Protein 3HF7 (pdb70)

Foldseek 3Di:
DAFPLNFFAFQVPAAADALPDDPVVRVVSLVVPPDQKHWYAHPGPVGTFFIAGSVQLVVVCPDDDHRDSVNRNVRTHHAAEDEPGHHLVNVLVVCVVVVDFKHFYAYPVRHTGGIDGNVRSVVVVVD

InterPro domains:
  IPR000644 CBS domain [PF00571] (270-326)
  IPR000644 CBS domain [PS51371] (272-332)
  IPR002550 CNNM, transmembrane domain [PF01595] (13-184)
  IPR002550 CNNM, transmembrane domain [PS51846] (2-192)
  IPR005170 Transporter-associated domain [PF03471] (344-418)
  IPR005170 Transporter-associated domain [SM01091] (342-420)
  IPR016169 FAD-binding, type PCMH, subdomain 2 [G3DSA:3.30.465.10] (339-417)
  IPR036318 FAD-binding, type PCMH-like superfamily [SSF56176] (340-422)
  IPR044751 Ion transporter-like, CBS domain [cd04590] (203-323)
  IPR046342 CBS domain superfamily [G3DSA:3.10.580.10] (201-330)
  IPR046342 CBS domain superfamily [SSF54631] (192-329)

Solvent-accessible surface area: 7200 Å² total; per-residue (Å²): 140,80,17,0,66,93,36,26,57,60,70,132,106,23,57,16,3,27,10,83,49,98,83,65,15,0,35,136,65,0,61,135,22,91,112,50,88,3,0,0,40,102,102,45,26,115,54,25,56,5,11,0,84,6,196,32,0,76,122,33,56,116,84,117,79,88,31,49,82,100,61,0,50,169,18,15,59,150,18,66,94,0,85,83,26,20,55,6,76,79,5,52,103,43,3,75,92,42,94,34,38,20,0,0,0,25,32,134,190,52,61,5,66,0,26,0,25,28,56,46,0,81,115,73,88,122,94

Radius of gyration: 15.33 Å; Cα contacts (8 Å, |Δi|>4): 197; chains: 1; bounding box: 40×42×23 Å

Nearest PDB structures (foldseek):
  3hf7-assembly1_A  TM=1.008E+00  e=7.766E-28  Klebsiella pneumoniae subsp. pneumoniae MGH 78578
  3lfr-assembly1_A  TM=8.755E-01  e=1.104E-12  Pseudomonas syringae pv. tomato str. DC3000
  3nqr-assembly1_D-2  TM=8.683E-01  e=6.972E-13  Salmonella enterica subsp. enterica serovar Typhimurium
  3oi8-assembly1_B  TM=8.672E-01  e=4.389E-12  Neisseria meningitidis serogroup B
  8f6d-assembly4_G  TM=7.842E-01  e=1.022E-08  Homo sapiens

Secondary structure (DSSP, 8-state):
--BHHHHSEEGGG--EEETTS-HHHHHHHHHT-SSSEEEEESSSGGGEEEEEEHHHHHHHHTSSSPP-HHHHHHHSBPPPEEETT-BHHHHHHHHHHH---EEEEE-TTS-EEEEEEHHHHHHHHH-

Sequence (127 aa):
KVSVNDIMVPRNEIVGIDINDDWKSIVRQLTHSPHGRIVLYRDSLDDAISMLRVREAYRLMTEKKEFTKEIMLRAADEIYFVPEGTPLSTQLVKFQRNKKKVGLVVDEYGDIQGLVTVEDILEEIVG

Organism: Klebsiella pneumoniae subsp. pneumoniae (strain ATCC 700721 / MGH 78578) (NCBI:txid272620)

CATH classification: 3.10.580.10

Structure (mmCIF, N/CA/C/O backbone):
data_3HF7
#
_entry.id   3HF7
#
_cell.length_a   101.395
_cell.length_b   101.395
_cell.length_c   107.745
_cell.angle_alpha   90.000
_cell.angle_beta   90.000
_cell.angle_gamma   120.000
#
_symmetry.space_group_name_H-M   'H 3 2'
#
loop_
_entity.id
_entity.type
_entity.pdbx_description
1 polymer 'uncharacterized CBS-domain protein'
2 non-polymer 'ADENOSINE MONOPHOSPHATE'
3 water water
#
loop_
_atom_site.group_PDB
_atom_site.id
_atom_site.type_symbol
_atom_site.label_atom_id
_atom_site.label_alt_id
_atom_site.label_comp_id
_atom_site.label_asym_id
_atom_site.label_entity_id
_atom_site.label_seq_id
_atom_site.pdbx_PDB_ins_code
_atom_site.Cartn_x
_atom_site.Cartn_y
_atom_site.Cartn_z
_atom_site.occupancy
_atom_site.B_iso_or_equiv
_atom_site.auth_seq_id
_atom_site.auth_comp_id
_atom_site.auth_asym_id
_atom_site.auth_atom_id
_atom_site.pdbx_PDB_model_num
ATOM 1 N N . LYS A 1 1 ? 54.954 -6.438 23.534 1.00 38.39 201 LYS A N 1
ATOM 2 C CA . LYS A 1 1 ? 53.504 -6.515 23.153 1.00 38.93 201 LYS A CA 1
ATOM 3 C C . LYS A 1 1 ? 53.030 -5.149 22.638 1.00 38.99 201 LYS A C 1
ATOM 4 O O . LYS A 1 1 ? 53.657 -4.121 22.927 1.00 39.40 201 LYS A O 1
ATOM 6 N N . VAL A 1 2 ? 51.956 -5.128 21.850 1.00 38.64 202 VAL A N 1
ATOM 7 C CA . VAL A 1 2 ? 51.425 -3.848 21.353 1.00 38.26 202 VAL A CA 1
ATOM 8 C C . VAL A 1 2 ? 50.697 -3.112 22.492 1.00 38.07 202 VAL A C 1
ATOM 9 O O . VAL A 1 2 ? 49.945 -3.728 23.260 1.00 38.30 202 VAL A O 1
ATOM 13 N N . SER A 1 3 ? 50.939 -1.802 22.603 1.00 37.55 203 SER A N 1
ATOM 14 C CA . SER A 1 3 ? 50.443 -1.015 23.731 1.00 36.92 203 SER A CA 1
ATOM 15 C C . SER A 1 3 ? 49.607 0.173 23.292 1.00 36.38 203 SER A C 1
ATOM 16 O O . SER A 1 3 ? 49.586 0.554 22.118 1.00 36.22 203 SER A O 1
ATOM 19 N N . VAL A 1 4 ? 48.933 0.765 24.268 1.00 35.71 204 VAL A N 1
ATOM 20 C CA . VAL A 1 4 ? 48.125 1.943 24.050 1.00 35.48 204 VAL A CA 1
ATOM 21 C C . VAL A 1 4 ? 48.886 3.020 23.260 1.00 35.35 204 VAL A C 1
ATOM 22 O O . VAL A 1 4 ? 48.302 3.719 22.424 1.00 35.26 204 VAL A O 1
ATOM 26 N N . ASN A 1 5 ? 50.194 3.114 23.505 1.00 35.19 205 ASN A N 1
ATOM 27 C CA . ASN A 1 5 ? 51.050 4.123 22.878 1.00 34.81 205 ASN A CA 1
ATOM 28 C C . ASN A 1 5 ? 51.036 4.011 21.363 1.00 34.64 205 ASN A C 1
ATOM 29 O O . ASN A 1 5 ? 51.176 5.009 20.655 1.00 34.24 205 ASN A O 1
ATOM 34 N N . ASP A 1 6 ? 50.840 2.790 20.871 1.00 34.48 206 ASP A N 1
ATOM 35 C CA . ASP A 1 6 ? 50.922 2.524 19.444 1.00 34.36 206 ASP A CA 1
ATOM 36 C C . ASP A 1 6 ? 49.723 3.020 18.646 1.00 34.16 206 ASP A C 1
ATOM 37 O O . ASP A 1 6 ? 49.848 3.288 17.447 1.00 34.15 206 ASP A O 1
ATOM 42 N N . ILE A 1 7 ? 48.578 3.176 19.313 1.00 33.81 207 ILE A N 1
ATOM 43 C CA . ILE A 1 7 ? 47.320 3.473 18.606 1.00 33.27 207 ILE A CA 1
ATOM 44 C C . ILE A 1 7 ? 46.611 4.762 18.998 1.00 32.82 207 ILE A C 1
ATOM 45 O O . ILE A 1 7 ? 45.708 5.209 18.290 1.00 32.82 207 ILE A O 1
ATOM 50 N N . MET A 1 8 ? 47.015 5.359 20.114 1.00 32.14 208 MET A N 1
ATOM 51 C CA . MET A 1 8 ? 46.458 6.644 20.534 1.00 31.48 208 MET A CA 1
ATOM 52 C C . MET A 1 8 ? 46.625 7.703 19.436 1.00 31.42 208 MET A C 1
ATOM 53 O O . MET A 1 8 ? 47.549 7.621 18.629 1.00 31.95 208 MET A O 1
ATOM 58 N N . VAL A 1 9 ? 45.727 8.686 19.401 1.00 31.06 209 VAL A N 1
ATOM 59 C CA . VAL A 1 9 ? 45.905 9.880 18.571 1.00 30.43 209 VAL A CA 1
ATOM 60 C C . VAL A 1 9 ? 46.888 10.787 19.325 1.00 30.12 209 VAL A C 1
ATOM 61 O O . VAL A 1 9 ? 46.678 11.062 20.513 1.00 30.34 209 VAL A O 1
ATOM 65 N N . PRO A 1 10 ? 47.961 11.245 18.653 1.00 29.54 210 PRO A N 1
ATOM 66 C CA . PRO A 1 10 ? 48.986 11.996 19.381 1.00 29.25 210 PRO A CA 1
ATOM 67 C C . PRO A 1 10 ? 48.448 13.301 19.956 1.00 29.11 210 PRO A C 1
ATOM 68 O O . PRO A 1 10 ? 47.561 13.927 19.367 1.00 28.47 210 PRO A O 1
ATOM 72 N N . ARG A 1 11 ? 48.993 13.694 21.104 1.00 29.11 211 ARG A N 1
ATOM 73 C CA . ARG A 1 11 ? 48.546 14.885 21.818 1.00 29.38 211 ARG A CA 1
ATOM 74 C C . ARG A 1 11 ? 48.261 16.071 20.887 1.00 29.97 211 ARG A C 1
ATOM 75 O O . ARG A 1 11 ? 47.179 16.651 20.940 1.00 30.48 211 ARG A O 1
ATOM 83 N N . ASN A 1 12 ? 49.225 16.413 20.029 1.00 30.10 212 ASN A N 1
ATOM 84 C CA . ASN A 1 12 ? 49.091 17.522 19.061 1.00 30.05 212 ASN A CA 1
ATOM 85 C C . ASN A 1 12 ? 47.823 17.482 18.193 1.00 29.76 212 ASN A C 1
ATOM 86 O O . ASN A 1 12 ? 47.369 18.514 17.684 1.00 30.20 212 ASN A O 1
ATOM 91 N N . GLU A 1 13 ? 47.263 16.290 18.023 1.00 28.74 213 GLU A N 1
ATOM 92 C CA . GLU A 1 13 ? 46.156 16.080 17.111 1.00 27.85 213 GLU A CA 1
ATOM 93 C C . GLU A 1 13 ? 44.832 15.919 17.840 1.00 27.16 213 GLU A C 1
ATOM 94 O O . GLU A 1 13 ? 43.820 15.556 17.235 1.00 26.91 213 GLU A O 1
ATOM 100 N N . ILE A 1 14 ? 44.842 16.159 19.144 1.00 26.25 214 ILE A N 1
ATOM 101 C CA . ILE A 1 14 ? 43.628 16.097 19.930 1.00 25.16 214 ILE A CA 1
ATOM 102 C C . ILE A 1 14 ? 42.809 17.350 19.656 1.00 25.33 214 ILE A C 1
ATOM 103 O O . ILE A 1 14 ? 43.295 18.469 19.849 1.00 25.70 214 ILE A O 1
ATOM 108 N N . VAL A 1 15 ? 41.578 17.162 19.182 1.00 25.09 215 VAL A N 1
ATOM 109 C CA . VAL A 1 15 ? 40.620 18.263 19.031 1.00 24.55 215 VAL A CA 1
ATOM 110 C C . VAL A 1 15 ? 39.927 18.560 20.364 1.00 24.60 215 VAL A C 1
ATOM 111 O O . VAL A 1 15 ? 39.297 17.693 20.983 1.00 24.57 215 VAL A O 1
ATOM 115 N N . GLY A 1 16 ? 40.069 19.796 20.806 1.00 24.57 216 GLY A N 1
ATOM 116 C CA . GLY A 1 16 ? 39.429 20.251 22.016 1.00 24.98 216 GLY A CA 1
ATOM 117 C C . GLY A 1 16 ? 39.217 21.746 21.905 1.00 25.39 216 GLY A C 1
ATOM 118 O O . GLY A 1 16 ? 39.560 22.361 20.889 1.00 25.38 216 GLY A O 1
ATOM 119 N N . ILE A 1 17 ? 38.639 22.334 22.943 1.00 25.58 217 ILE A N 1
ATOM 120 C CA . ILE A 1 17 ? 38.408 23.763 22.954 1.00 25.75 217 ILE A CA 1
ATOM 121 C C . ILE A 1 17 ? 38.979 24.364 24.212 1.00 25.82 217 ILE A C 1
ATOM 122 O O . ILE A 1 17 ? 38.794 23.858 25.324 1.00 25.59 217 ILE A O 1
ATOM 127 N N . ASP A 1 18 ? 39.672 25.468 23.998 1.00 26.45 218 ASP A N 1
ATOM 128 C CA . ASP A 1 18 ? 40.090 26.350 25.062 1.00 27.14 218 ASP A CA 1
ATOM 129 C C . ASP A 1 18 ? 38.859 27.079 25.546 1.00 27.11 218 ASP A C 1
ATOM 130 O O . ASP A 1 18 ? 38.258 27.874 24.811 1.00 27.24 218 ASP A O 1
ATOM 135 N N . ILE A 1 19 ? 38.466 26.799 26.778 1.00 27.39 219 ILE A N 1
ATOM 136 C CA . ILE A 1 19 ? 37.292 27.456 27.322 1.00 27.76 219 ILE A CA 1
ATOM 137 C C . ILE A 1 19 ? 37.596 28.910 27.672 1.00 28.59 219 ILE A C 1
ATOM 138 O O . ILE A 1 19 ? 36.705 29.632 28.131 1.00 29.32 219 ILE A O 1
ATOM 143 N N . ASN A 1 20 ? 38.840 29.341 27.443 1.00 28.84 220 ASN A N 1
ATOM 144 C CA . ASN A 1 20 ? 39.189 30.764 27.547 1.00 29.12 220 ASN A CA 1
ATOM 145 C C . ASN A 1 20 ? 38.769 31.648 26.360 1.00 29.04 220 ASN A C 1
ATOM 146 O O . ASN A 1 20 ? 38.674 32.863 26.512 1.00 29.10 220 ASN A O 1
ATOM 151 N N . ASP A 1 21 ? 38.511 31.060 25.194 1.00 28.79 221 ASP A N 1
ATOM 152 C CA . ASP A 1 21 ? 38.047 31.857 24.050 1.00 29.08 221 ASP A CA 1
ATOM 153 C C . ASP A 1 21 ? 36.729 32.604 24.310 1.00 28.80 221 ASP A C 1
ATOM 154 O O . ASP A 1 21 ? 35.924 32.197 25.142 1.00 28.65 221 ASP A O 1
ATOM 159 N N . ASP A 1 22 ? 36.520 33.710 23.607 1.00 28.45 222 ASP A N 1
ATOM 160 C CA . ASP A 1 22 ? 35.260 34.419 23.714 1.00 28.19 222 ASP A CA 1
ATOM 161 C C . ASP A 1 22 ? 34.173 33.465 23.275 1.00 27.53 222 ASP A C 1
ATOM 162 O O . ASP A 1 22 ? 34.406 32.577 22.463 1.00 27.08 222 ASP A O 1
ATOM 167 N N . TRP A 1 23 ? 32.987 33.665 23.821 1.00 26.74 223 TRP A N 1
ATOM 168 C CA . TRP A 1 23 ? 31.923 32.707 23.693 1.00 26.20 223 TRP A CA 1
ATOM 169 C C . TRP A 1 23 ? 31.548 32.358 22.259 1.00 25.96 223 TRP A C 1
ATOM 170 O O . TRP A 1 23 ? 31.401 31.175 21.932 1.00 25.80 223 TRP A O 1
ATOM 181 N N . LYS A 1 24 ? 31.402 33.375 21.410 1.00 25.45 224 LYS A N 1
ATOM 182 C CA . LYS A 1 24 ? 31.089 33.144 20.003 1.00 25.19 224 LYS A CA 1
ATOM 183 C C . LYS A 1 24 ? 32.139 32.227 19.363 1.00 25.26 224 LYS A C 1
ATOM 184 O O . LYS A 1 24 ? 31.817 31.374 18.529 1.00 25.43 224 LYS A O 1
ATOM 186 N N . SER A 1 25 ? 33.392 32.382 19.778 1.00 25.09 225 SER A N 1
ATOM 187 C CA . SER A 1 25 ? 34.451 31.529 19.267 1.00 25.02 225 SER A CA 1
ATOM 188 C C . SER A 1 25 ? 34.303 30.082 19.743 1.00 24.77 225 SER A C 1
ATOM 189 O O . SER A 1 25 ? 34.577 29.151 18.992 1.00 24.54 225 SER A O 1
ATOM 192 N N . ILE A 1 26 ? 33.866 29.904 20.985 1.00 24.93 226 ILE A N 1
ATOM 193 C CA . ILE A 1 26 ? 33.709 28.566 21.564 1.00 25.40 226 ILE A CA 1
ATOM 194 C C . ILE A 1 26 ? 32.601 27.823 20.833 1.00 25.92 226 ILE A C 1
ATOM 195 O O . ILE A 1 26 ? 32.803 26.691 20.392 1.00 26.35 226 ILE A O 1
ATOM 200 N N . V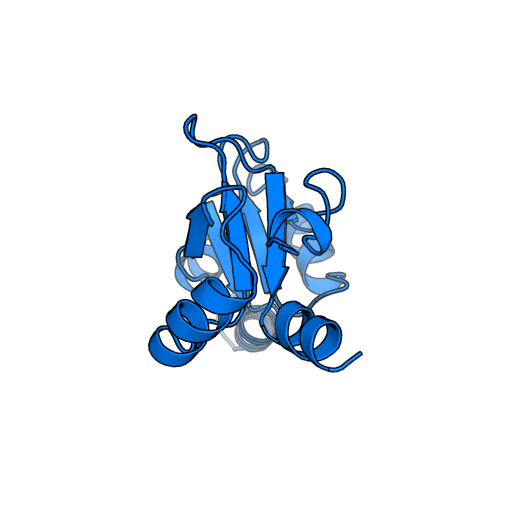AL A 1 27 ? 31.452 28.480 20.672 1.00 26.14 227 VAL A N 1
ATOM 201 C CA . VAL A 1 27 ? 30.319 27.875 19.982 1.00 26.24 227 VAL A CA 1
ATOM 202 C C . VAL A 1 27 ? 30.714 27.531 18.547 1.00 26.67 227 VAL A C 1
ATOM 203 O O . VAL A 1 27 ? 30.438 26.431 18.068 1.00 26.89 227 VAL A O 1
ATOM 207 N N . ARG A 1 28 ? 31.358 28.466 17.859 1.00 26.82 228 ARG A N 1
ATOM 208 C CA . ARG A 1 28 ? 31.773 28.210 16.496 1.00 27.43 228 ARG A CA 1
ATOM 209 C C . ARG A 1 28 ? 32.585 26.907 16.457 1.00 27.50 228 ARG A C 1
ATOM 210 O O . ARG A 1 28 ? 32.344 26.059 15.596 1.00 27.65 228 ARG A O 1
ATOM 218 N N . GLN A 1 29 ? 33.512 26.727 17.407 1.00 27.12 229 GLN A N 1
ATOM 219 C CA . GLN A 1 29 ? 34.355 25.521 17.437 1.00 26.63 229 GLN A CA 1
ATOM 220 C C . GLN A 1 29 ? 33.543 24.263 17.723 1.00 26.50 229 GLN A C 1
ATOM 221 O O . GLN A 1 29 ? 33.766 23.203 17.127 1.00 26.07 229 GLN A O 1
ATOM 227 N N . LEU A 1 30 ? 32.606 24.397 18.651 1.00 26.37 230 LEU A N 1
ATOM 228 C CA . LEU A 1 30 ? 31.751 23.310 19.055 1.00 26.38 230 LEU A CA 1
ATOM 229 C C . LEU A 1 30 ? 30.949 22.806 17.867 1.00 26.72 230 LEU A C 1
ATOM 230 O O . LEU A 1 30 ? 30.990 21.631 17.534 1.00 27.11 230 LEU A O 1
ATOM 235 N N . THR A 1 31 ? 30.250 23.713 17.197 1.00 27.09 231 THR A N 1
ATOM 236 C CA . THR A 1 31 ? 29.435 23.352 16.035 1.00 26.81 231 THR A CA 1
ATOM 237 C C . THR A 1 31 ? 30.245 22.794 14.859 1.00 26.86 231 THR A C 1
ATOM 238 O O . THR A 1 31 ? 29.689 22.114 14.011 1.00 27.22 231 THR A O 1
ATOM 242 N N . HIS A 1 32 ? 31.544 23.094 14.817 1.00 27.23 232 HIS A N 1
ATOM 243 C CA . HIS A 1 32 ? 32.451 22.636 13.747 1.00 27.43 232 HIS A CA 1
ATOM 244 C C . HIS A 1 32 ? 33.288 21.429 14.162 1.00 27.22 232 HIS A C 1
ATOM 245 O O . HIS A 1 32 ? 34.233 21.053 13.453 1.00 27.12 232 HIS A O 1
ATOM 252 N N . SER A 1 33 ? 32.943 20.829 15.305 1.00 26.93 233 SER A N 1
ATOM 253 C CA . SER A 1 33 ? 33.693 19.691 15.846 1.00 26.67 233 SER A CA 1
ATOM 254 C C . SER A 1 33 ? 33.737 18.521 14.862 1.00 26.65 233 SER A C 1
ATOM 255 O O . SER A 1 33 ? 32.687 18.029 14.447 1.00 26.86 233 SER A O 1
ATOM 258 N N . PRO A 1 34 ? 34.948 18.082 14.469 1.00 26.47 234 PRO A N 1
ATOM 259 C CA . PRO A 1 34 ? 35.036 16.957 13.539 1.00 26.09 234 PRO A CA 1
ATOM 260 C C . PRO A 1 34 ? 34.824 15.593 14.197 1.00 26.09 234 PRO A C 1
ATOM 261 O O . PRO A 1 34 ? 34.887 14.581 13.510 1.00 26.49 234 PRO A O 1
ATOM 265 N N . HIS A 1 35 ? 34.544 15.566 15.497 1.00 26.02 235 HIS A N 1
ATOM 266 C CA . HIS A 1 35 ? 34.407 14.308 16.248 1.00 26.09 235 HIS A CA 1
ATOM 267 C C . HIS A 1 35 ? 33.252 14.303 17.245 1.00 26.16 235 HIS A C 1
ATOM 268 O O . HIS A 1 35 ? 32.722 15.355 17.595 1.00 26.39 235 HIS A O 1
ATOM 275 N N . GLY A 1 36 ? 32.901 13.117 17.736 1.00 26.12 236 GLY A N 1
ATOM 276 C CA . GLY A 1 36 ? 31.783 12.956 18.668 1.00 26.21 236 GLY A CA 1
ATOM 277 C C . GLY A 1 36 ? 32.025 13.453 20.084 1.00 26.14 236 GLY A C 1
ATOM 278 O O . GLY A 1 36 ? 31.101 13.944 20.744 1.00 26.32 236 GLY A O 1
ATOM 279 N N . ARG A 1 37 ? 33.255 13.294 20.569 1.00 25.97 237 ARG A N 1
ATOM 280 C CA . ARG A 1 37 ? 33.642 13.846 21.868 1.00 25.68 237 ARG A CA 1
ATOM 281 C C . ARG A 1 37 ? 34.806 14.821 21.666 1.00 25.39 237 ARG A C 1
ATOM 282 O O . ARG A 1 37 ? 35.588 14.673 20.735 1.00 25.49 237 ARG A O 1
ATOM 290 N N . ILE A 1 38 ? 34.919 15.828 22.522 1.00 25.41 238 ILE A N 1
ATOM 291 C CA . ILE A 1 38 ? 36.042 16.770 22.436 1.00 25.16 238 ILE A CA 1
ATOM 292 C C . ILE A 1 38 ? 36.421 17.285 23.800 1.00 25.18 238 ILE A C 1
ATOM 293 O O . ILE A 1 38 ? 35.571 17.395 24.680 1.00 25.34 238 ILE A O 1
ATOM 298 N N . VAL A 1 39 ? 37.703 17.626 23.954 1.00 25.31 239 VAL A N 1
ATOM 299 C CA . VAL A 1 39 ? 38.243 18.007 25.251 1.00 24.91 239 VAL A CA 1
ATOM 300 C C . VAL A 1 39 ? 37.942 19.472 25.525 1.00 25.05 239 VAL A C 1
ATOM 301 O O . VAL A 1 39 ? 38.134 20.331 24.663 1.00 25.55 239 VAL A O 1
ATOM 305 N N . LEU A 1 40 ? 37.448 19.743 26.728 1.00 24.83 240 LEU A N 1
ATOM 306 C CA . LEU A 1 40 ? 37.354 21.103 27.236 1.00 24.47 240 LEU A CA 1
ATOM 307 C C . LEU A 1 40 ? 38.552 21.349 28.141 1.00 24.85 240 LEU A C 1
ATOM 308 O O . LEU A 1 40 ? 38.814 20.573 29.069 1.00 24.71 240 LEU A O 1
ATOM 313 N N . TYR A 1 41 ? 39.292 22.413 27.860 1.00 25.39 241 TYR A N 1
ATOM 314 C CA . TYR A 1 41 ? 40.430 22.771 28.698 1.00 26.19 241 TYR A CA 1
ATOM 315 C C . TYR A 1 41 ? 40.575 24.289 28.856 1.00 27.16 241 TYR A C 1
ATOM 316 O O . TYR A 1 41 ? 39.988 25.082 28.100 1.00 27.18 241 TYR A O 1
ATOM 325 N N . ARG A 1 42 ? 41.387 24.684 29.827 1.00 27.64 242 ARG A N 1
ATOM 326 C CA . ARG A 1 42 ? 41.690 26.073 30.026 1.00 28.31 242 ARG A CA 1
ATOM 327 C C . ARG A 1 42 ? 43.158 26.294 29.621 1.00 28.44 242 ARG A C 1
ATOM 328 O O . ARG A 1 42 ? 44.079 25.813 30.297 1.00 28.39 242 ARG A O 1
ATOM 336 N N . ASP A 1 43 ? 43.365 26.998 28.503 1.00 28.25 243 ASP A N 1
ATOM 337 C CA . ASP A 1 43 ? 44.703 27.416 28.041 1.00 28.21 243 ASP A CA 1
ATOM 338 C C . ASP A 1 43 ? 45.447 26.395 27.200 1.00 28.31 243 ASP A C 1
ATOM 339 O O . ASP A 1 43 ? 45.902 26.692 26.093 1.00 28.47 243 ASP A O 1
ATOM 344 N N . SER A 1 44 ? 45.600 25.198 27.746 1.00 28.20 244 SER A N 1
ATOM 345 C CA . SER A 1 44 ? 46.260 24.123 27.033 1.00 28.00 244 SER A CA 1
ATOM 346 C C . SER A 1 44 ? 45.977 22.786 27.699 1.00 27.89 244 SER A C 1
ATOM 347 O O . SER A 1 44 ? 45.372 22.720 28.773 1.00 27.62 244 SER A O 1
ATOM 350 N N . LEU A 1 45 ? 46.464 21.725 27.061 1.00 27.87 245 LEU A N 1
ATOM 351 C CA . LEU A 1 45 ? 46.287 20.376 27.549 1.00 27.88 245 LEU A CA 1
ATOM 352 C C . LEU A 1 45 ? 47.051 20.114 28.846 1.00 28.24 245 LEU A C 1
ATOM 353 O O . LEU A 1 45 ? 47.060 18.996 29.366 1.00 29.08 245 LEU A O 1
ATOM 358 N N . ASP A 1 46 ? 47.666 21.159 29.386 1.00 28.14 246 ASP A N 1
ATOM 359 C CA . ASP A 1 46 ? 48.195 21.097 30.729 1.00 28.23 246 ASP A CA 1
ATOM 360 C C . ASP A 1 46 ? 47.072 21.211 31.713 1.00 28.18 246 ASP A C 1
ATOM 361 O O . ASP A 1 46 ? 47.247 20.933 32.894 1.00 28.42 246 ASP A O 1
ATOM 366 N N . ASP A 1 47 ? 45.919 21.653 31.231 1.00 28.12 247 ASP A N 1
ATOM 367 C CA . ASP A 1 47 ? 44.775 21.827 32.096 1.00 28.12 247 ASP A CA 1
ATOM 368 C C . ASP A 1 47 ? 43.469 21.330 31.462 1.00 27.88 247 ASP A C 1
ATOM 369 O O . ASP A 1 47 ? 42.496 22.081 31.335 1.00 28.21 247 ASP A O 1
ATOM 374 N N . ALA A 1 48 ? 43.457 20.057 31.079 1.00 27.52 248 ALA A N 1
ATOM 375 C CA . ALA A 1 48 ? 42.244 19.414 30.587 1.00 27.16 248 ALA A CA 1
ATOM 376 C C . ALA A 1 48 ? 41.209 19.350 31.702 1.00 27.24 248 ALA A C 1
ATOM 377 O O . ALA A 1 48 ? 41.520 19.020 32.845 1.00 27.51 248 ALA A O 1
ATOM 379 N N . ILE A 1 49 ? 39.972 19.678 31.367 1.00 27.33 249 ILE A N 1
ATOM 380 C CA . ILE A 1 49 ? 38.925 19.771 32.374 1.00 27.52 249 ILE A CA 1
ATOM 381 C C . ILE A 1 49 ? 37.876 18.658 32.270 1.00 27.58 249 ILE A C 1
ATOM 382 O O . ILE A 1 49 ? 37.556 18.002 33.263 1.00 28.10 249 ILE A O 1
ATOM 387 N N . SER A 1 50 ? 37.346 18.450 31.070 1.00 27.48 250 SER A N 1
ATOM 388 C CA . SER A 1 50 ? 36.296 17.471 30.871 1.00 26.95 250 SER A CA 1
ATOM 389 C C . SER A 1 50 ? 36.213 17.011 29.427 1.00 26.45 250 SER A C 1
ATOM 390 O O . SER A 1 50 ? 36.836 17.582 28.532 1.00 26.13 250 SER A O 1
ATOM 393 N N . MET A 1 51 ? 35.450 15.943 29.213 1.00 26.37 251 MET A N 1
ATOM 394 C CA . MET A 1 51 ? 35.218 15.421 27.877 1.00 26.11 251 MET A CA 1
ATOM 395 C C . MET A 1 51 ? 33.749 15.668 27.551 1.00 26.54 251 MET A C 1
ATOM 396 O O . MET A 1 51 ? 32.868 15.305 28.332 1.00 27.17 251 MET A O 1
ATOM 401 N N . LEU A 1 52 ? 33.488 16.318 26.421 1.00 26.99 252 LEU A N 1
ATOM 402 C CA . LEU A 1 52 ? 32.145 16.806 26.113 1.00 27.53 252 LEU A CA 1
ATOM 403 C C . LEU A 1 52 ? 31.617 16.041 24.932 1.00 27.54 252 LEU A C 1
ATOM 404 O O . LEU A 1 52 ? 32.274 15.990 23.880 1.00 27.14 252 LEU A O 1
ATOM 409 N N . ARG A 1 53 ? 30.449 15.420 25.110 1.00 27.72 253 ARG A N 1
ATOM 410 C CA . ARG A 1 53 ? 29.814 14.738 23.997 1.00 27.80 253 ARG A CA 1
ATOM 411 C C . ARG A 1 53 ? 29.167 15.806 23.176 1.00 27.82 253 ARG A C 1
ATOM 412 O O . ARG A 1 53 ? 28.237 16.469 23.626 1.00 27.79 253 ARG A O 1
ATOM 420 N N . VAL A 1 54 ? 29.710 16.005 21.986 1.00 28.01 254 VAL A N 1
ATOM 421 C CA . VAL A 1 54 ? 29.238 17.050 21.081 1.00 28.86 254 VAL A CA 1
ATOM 422 C C . VAL A 1 54 ? 27.719 16.956 20.825 1.00 29.22 254 VAL A C 1
ATOM 423 O O . VAL A 1 54 ? 26.997 17.954 20.976 1.00 29.26 254 VAL A O 1
ATOM 427 N N . ARG A 1 55 ? 27.255 15.750 20.475 1.00 29.84 255 ARG A N 1
ATOM 428 C CA . ARG A 1 55 ? 25.845 15.480 20.173 1.00 30.51 255 ARG A CA 1
ATOM 429 C C . ARG A 1 55 ? 24.937 15.959 21.284 1.00 30.78 255 ARG A C 1
ATOM 430 O O . ARG A 1 55 ? 23.844 16.454 21.025 1.00 31.30 255 ARG A O 1
ATOM 438 N N . GLU A 1 56 ? 25.401 15.801 22.516 1.00 30.83 256 GLU A N 1
ATOM 439 C CA . GLU A 1 56 ? 24.700 16.280 23.681 1.00 31.13 256 GLU A CA 1
ATOM 440 C C . GLU A 1 56 ? 24.614 17.805 23.701 1.00 31.38 256 GLU A C 1
ATOM 441 O O . GLU A 1 56 ? 23.573 18.381 24.042 1.00 31.72 256 GLU A O 1
ATOM 447 N N . ALA A 1 57 ? 25.719 18.459 23.351 1.00 31.21 257 ALA A N 1
ATOM 448 C CA . ALA A 1 57 ? 25.793 19.908 23.412 1.00 31.07 257 ALA A CA 1
ATOM 449 C C . ALA A 1 57 ? 24.843 20.497 22.380 1.00 31.02 257 ALA A C 1
ATOM 450 O O . ALA A 1 57 ? 24.055 21.408 22.677 1.00 30.87 257 ALA A O 1
ATOM 452 N N . TYR A 1 58 ? 24.927 19.949 21.170 1.00 30.81 258 TYR A N 1
ATOM 453 C CA . TYR A 1 58 ? 24.052 20.321 20.070 1.00 30.89 258 TYR A CA 1
ATOM 454 C C . TYR A 1 58 ? 22.610 20.214 20.492 1.00 30.78 258 TYR A C 1
ATOM 455 O O . TYR A 1 58 ? 21.818 21.109 20.245 1.00 30.71 258 TYR A O 1
ATOM 464 N N . ARG A 1 59 ? 22.290 19.094 21.128 1.00 30.91 259 ARG A N 1
ATOM 465 C CA . ARG A 1 59 ? 20.959 18.834 21.616 1.00 31.16 259 ARG A CA 1
ATOM 466 C C . ARG A 1 59 ? 20.552 19.964 22.553 1.00 31.05 259 ARG A C 1
ATOM 467 O O . ARG A 1 59 ? 19.476 20.530 22.406 1.00 31.21 259 ARG A O 1
ATOM 475 N N . LEU A 1 60 ? 21.423 20.315 23.494 1.00 30.78 260 LEU A N 1
ATOM 476 C CA . LEU A 1 60 ? 21.084 21.348 24.474 1.00 30.55 260 LEU A CA 1
ATOM 477 C C . LEU A 1 60 ? 20.902 22.716 23.822 1.00 30.68 260 LEU A C 1
ATOM 478 O O . LEU A 1 60 ? 20.029 23.508 24.220 1.00 30.39 260 LEU A O 1
ATOM 483 N N . MET A 1 61 ? 21.729 22.958 22.802 1.00 30.53 261 MET A N 1
ATOM 484 C CA . MET A 1 61 ? 21.719 24.194 22.044 1.00 30.27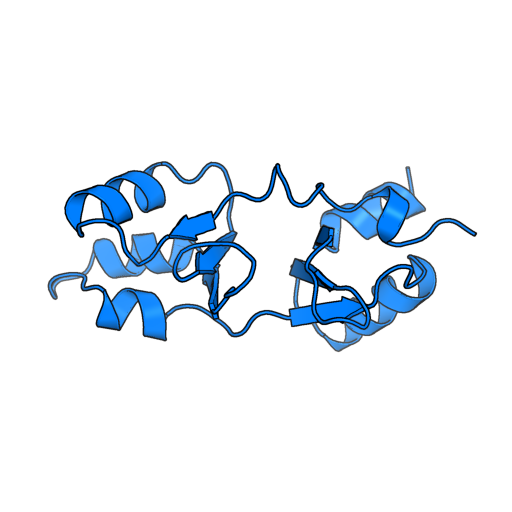 261 MET A CA 1
ATOM 485 C C . MET A 1 61 ? 20.378 24.419 21.356 1.00 30.85 261 MET A C 1
ATOM 486 O O . MET A 1 61 ? 19.938 25.558 21.238 1.00 31.16 261 MET A O 1
ATOM 491 N N . THR A 1 62 ? 19.738 23.339 20.908 1.00 31.25 262 THR A N 1
ATOM 492 C CA . THR A 1 62 ? 18.462 23.433 20.198 1.00 31.77 262 THR A CA 1
ATOM 493 C C . THR A 1 62 ? 17.286 23.788 21.114 1.00 32.35 262 THR A C 1
ATOM 494 O O . THR A 1 62 ? 16.218 24.152 20.625 1.00 32.67 262 THR A O 1
ATOM 498 N N . GLU A 1 63 ? 17.473 23.692 22.430 1.00 32.86 263 GLU A N 1
ATOM 499 C CA . GLU A 1 63 ? 16.360 23.881 23.372 1.00 33.54 263 GLU A CA 1
ATOM 500 C C . GLU A 1 63 ? 15.958 25.331 23.595 1.00 33.61 263 GLU A C 1
ATOM 501 O O . GLU A 1 63 ? 16.646 26.245 23.135 1.00 33.68 263 GLU A O 1
ATOM 507 N N . LYS A 1 64 ? 14.854 25.521 24.329 1.00 33.68 264 LYS A N 1
ATOM 508 C CA . LYS A 1 64 ? 14.282 26.849 24.598 1.00 33.38 264 LYS A CA 1
ATOM 509 C C . LYS A 1 64 ? 15.232 27.806 25.347 1.00 33.14 264 LYS A C 1
ATOM 510 O O . LYS A 1 64 ? 15.418 28.939 24.911 1.00 33.31 264 LYS A O 1
ATOM 512 N N . LYS A 1 65 ? 15.827 27.359 26.456 1.00 32.62 265 LYS A N 1
ATOM 513 C CA . LYS A 1 65 ? 16.753 28.205 27.237 1.00 32.18 265 LYS A CA 1
ATOM 514 C C . LYS A 1 65 ? 18.039 28.529 26.469 1.00 31.98 265 LYS A C 1
ATOM 515 O O . LYS A 1 65 ? 18.563 27.681 25.726 1.00 32.10 265 LYS A O 1
ATOM 517 N N . GLU A 1 66 ? 18.543 29.754 26.648 1.00 31.46 266 GLU A N 1
ATOM 518 C CA . GLU A 1 66 ? 19.813 30.165 26.032 1.00 30.97 266 GLU A CA 1
ATOM 519 C C . GLU A 1 66 ? 20.928 29.216 26.472 1.00 30.55 266 GLU A C 1
ATOM 520 O O . GLU A 1 66 ? 21.081 28.938 27.667 1.00 30.40 266 GLU A O 1
ATOM 522 N N . PHE A 1 67 ? 21.675 28.699 25.495 1.00 29.94 267 PHE A N 1
ATOM 523 C CA . PHE A 1 67 ? 22.789 27.798 25.759 1.00 29.06 267 PHE A CA 1
ATOM 524 C C . PHE A 1 67 ? 23.974 28.578 26.316 1.00 28.80 267 PHE A C 1
ATOM 525 O O . PHE A 1 67 ? 24.409 29.550 25.702 1.00 29.22 267 PHE A O 1
ATOM 533 N N . THR A 1 68 ? 24.491 28.169 27.472 1.00 28.35 268 THR A N 1
ATOM 534 C CA . THR A 1 68 ? 25.522 28.967 28.143 1.00 28.36 268 THR A CA 1
ATOM 535 C C . THR A 1 68 ? 26.788 28.166 28.386 1.00 28.55 268 THR A C 1
ATOM 536 O O . THR A 1 68 ? 26.798 26.947 28.196 1.00 29.27 268 THR A O 1
ATOM 540 N N . LYS A 1 69 ? 27.855 28.856 28.790 1.00 28.49 269 LYS A N 1
ATOM 541 C CA . LYS A 1 69 ? 29.134 28.226 29.123 1.00 28.21 269 LYS A CA 1
ATOM 542 C C . LYS A 1 69 ? 28.969 27.320 30.323 1.00 28.10 26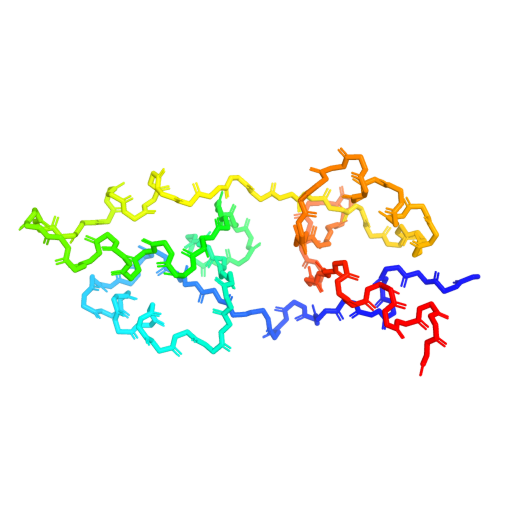9 LYS A C 1
ATOM 543 O O . LYS A 1 69 ? 29.489 26.213 30.356 1.00 28.24 269 LYS A O 1
ATOM 549 N N . GLU A 1 70 ? 28.214 27.804 31.299 1.00 28.26 270 GLU A N 1
ATOM 550 C CA . GLU A 1 70 ? 27.866 27.041 32.488 1.00 28.39 270 GLU A CA 1
ATOM 551 C C . GLU A 1 70 ? 27.110 25.737 32.148 1.00 27.90 270 GLU A C 1
ATOM 552 O O . GLU A 1 70 ? 27.399 24.665 32.706 1.00 27.95 270 GLU A O 1
ATOM 558 N N . ILE A 1 71 ? 26.157 25.841 31.224 1.00 26.96 271 ILE A N 1
ATOM 559 C CA . ILE A 1 71 ? 25.390 24.694 30.763 1.00 26.28 271 ILE A CA 1
ATOM 560 C C . ILE A 1 71 ? 26.314 23.707 30.052 1.00 25.98 271 ILE A C 1
ATOM 561 O O . ILE A 1 71 ? 26.273 22.500 30.337 1.00 26.11 271 ILE A O 1
ATOM 566 N N . MET A 1 72 ? 27.168 24.236 29.169 1.00 25.31 272 MET A N 1
ATOM 567 C CA . MET A 1 72 ? 28.126 23.432 28.412 1.00 24.48 272 MET A CA 1
ATOM 568 C C . MET A 1 72 ? 29.019 22.612 29.336 1.00 24.69 272 MET A C 1
ATOM 569 O O . MET A 1 72 ? 29.141 21.403 29.178 1.00 23.86 272 MET A O 1
ATOM 574 N N . LEU A 1 73 ? 29.631 23.288 30.306 1.00 25.46 273 LEU A N 1
ATOM 575 C CA . LEU A 1 73 ? 30.562 22.644 31.231 1.00 26.29 273 LEU A CA 1
ATOM 576 C C . LEU A 1 73 ? 29.925 21.557 32.095 1.00 27.34 273 LEU A C 1
ATOM 577 O O . LEU A 1 73 ? 30.547 20.524 32.371 1.00 27.91 273 LEU A O 1
ATOM 582 N N . ARG A 1 74 ? 28.682 21.773 32.509 1.00 27.94 274 ARG A N 1
ATOM 583 C CA . ARG A 1 74 ? 28.018 20.812 33.374 1.00 28.81 274 ARG A CA 1
ATOM 584 C C . ARG A 1 74 ? 27.506 19.629 32.550 1.00 28.21 274 ARG A C 1
ATOM 585 O O . ARG A 1 74 ? 27.122 18.609 33.108 1.00 28.50 274 ARG A O 1
ATOM 593 N N . ALA A 1 75 ? 27.529 19.777 31.224 1.00 27.65 275 ALA A N 1
ATOM 594 C CA . ALA A 1 75 ? 27.105 18.738 30.298 1.00 27.29 275 ALA A CA 1
ATOM 595 C C . ALA A 1 75 ? 28.253 17.804 29.942 1.00 27.61 275 ALA A C 1
ATOM 596 O O . ALA A 1 75 ? 28.027 16.675 29.497 1.00 27.89 275 ALA A O 1
ATOM 598 N N . ALA A 1 76 ? 29.483 18.287 30.111 1.00 27.75 276 ALA A N 1
ATOM 599 C CA . ALA A 1 76 ? 30.673 17.481 29.848 1.00 27.61 276 ALA A CA 1
ATOM 600 C C . ALA A 1 76 ? 30.875 16.463 30.971 1.00 27.42 276 ALA A C 1
ATOM 601 O O . ALA A 1 76 ? 30.372 16.652 32.080 1.00 27.24 276 ALA A O 1
ATOM 603 N N . ASP A 1 77 ? 31.571 15.374 30.652 1.00 27.49 277 ASP A N 1
ATOM 604 C CA . ASP A 1 77 ? 31.896 14.315 31.616 1.00 27.84 277 ASP A CA 1
ATOM 605 C C . ASP A 1 77 ? 33.346 14.410 32.011 1.00 27.86 277 ASP A C 1
ATOM 606 O O . ASP A 1 77 ? 34.199 14.850 31.227 1.00 27.42 277 ASP A O 1
ATOM 611 N N . GLU A 1 78 ? 33.643 13.963 33.221 1.00 28.01 278 GLU A N 1
ATOM 612 C CA . GLU A 1 78 ? 35.018 13.950 33.650 1.00 28.08 278 GLU A CA 1
ATOM 613 C C . GLU A 1 78 ? 35.832 13.112 32.695 1.00 27.46 278 GLU A C 1
ATOM 614 O O . GLU A 1 78 ? 35.343 12.141 32.146 1.00 26.97 278 GLU A O 1
ATOM 620 N N . ILE A 1 79 ? 37.069 13.517 32.467 1.00 27.41 279 ILE A N 1
ATOM 621 C CA . ILE A 1 79 ? 37.932 12.755 31.597 1.00 27.54 279 ILE A CA 1
ATOM 622 C C . ILE A 1 79 ? 38.296 11.403 32.243 1.00 28.26 279 ILE A C 1
ATOM 623 O O . ILE A 1 79 ? 38.536 11.319 33.460 1.00 28.77 279 ILE A O 1
ATOM 628 N N . TYR A 1 80 ? 38.299 10.347 31.433 1.00 28.27 280 TYR A N 1
ATOM 629 C C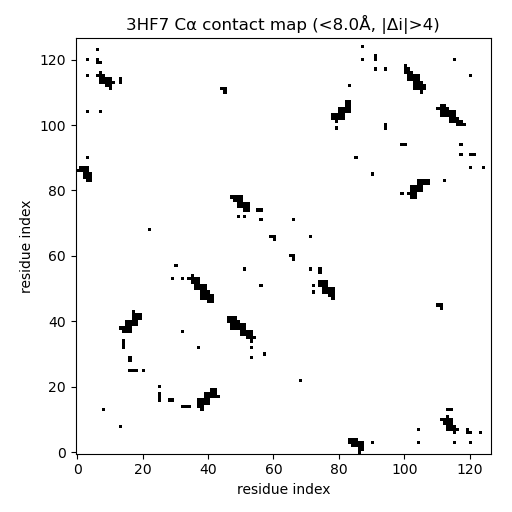A . TYR A 1 80 ? 38.861 9.066 31.841 1.00 28.55 280 TYR A CA 1
ATOM 630 C C . TYR A 1 80 ? 40.341 8.997 31.466 1.00 28.81 280 TYR A C 1
A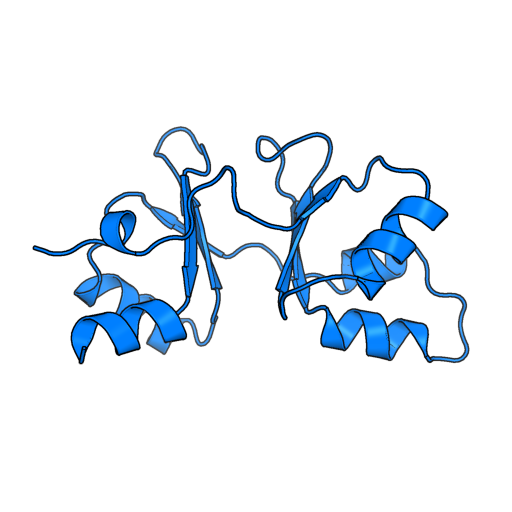TOM 631 O O . TYR A 1 80 ? 40.701 9.159 30.287 1.00 28.72 280 TYR A O 1
ATOM 640 N N . PHE A 1 81 ? 41.192 8.752 32.468 1.00 28.91 281 PHE A N 1
ATOM 641 C CA . PHE A 1 81 ? 42.649 8.754 32.270 1.00 28.69 281 PHE A CA 1
ATOM 642 C C . PHE A 1 81 ? 43.261 7.372 32.258 1.00 28.98 281 PHE A C 1
ATOM 643 O O . PHE A 1 81 ? 42.986 6.563 33.138 1.00 29.70 281 PHE A O 1
ATOM 651 N N . VAL A 1 82 ? 44.088 7.121 31.245 1.00 29.02 282 VAL A N 1
ATOM 652 C CA . VAL A 1 82 ? 44.750 5.830 31.010 1.00 28.73 282 VAL A CA 1
ATOM 653 C C . VAL A 1 82 ? 46.266 6.015 31.096 1.00 28.71 282 VAL A C 1
ATOM 654 O O . VAL A 1 82 ? 46.824 6.819 30.348 1.00 28.64 282 VAL A O 1
ATOM 658 N N . PRO A 1 83 ? 46.948 5.259 31.975 1.00 28.66 283 PRO A N 1
ATOM 659 C CA . PRO A 1 83 ? 48.409 5.398 32.039 1.00 28.57 283 PRO A CA 1
ATOM 660 C C . PRO A 1 83 ? 49.087 5.164 30.687 1.00 28.59 283 PRO A C 1
ATOM 661 O O . PRO A 1 83 ? 48.58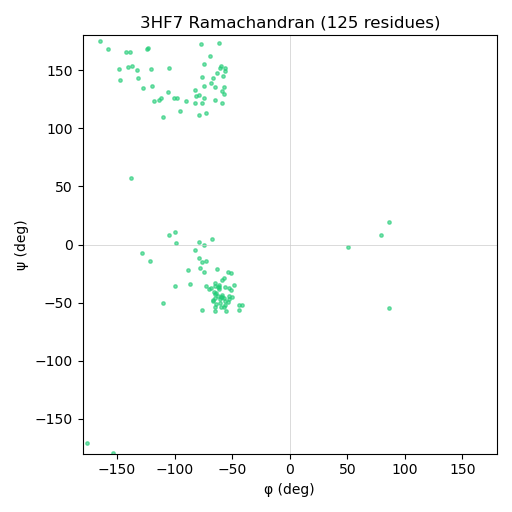3 4.400 29.855 1.00 28.76 283 PRO A O 1
ATOM 665 N N . GLU A 1 84 ? 50.208 5.843 30.469 1.00 28.41 284 GLU A N 1
ATOM 666 C CA . GLU A 1 84 ? 51.051 5.588 29.310 1.00 28.53 284 GLU A CA 1
ATOM 667 C C . GLU A 1 84 ? 51.494 4.126 29.281 1.00 27.93 284 GLU A C 1
ATOM 668 O O . GLU A 1 84 ? 51.879 3.564 30.306 1.00 27.55 284 GLU A O 1
ATOM 674 N N . GLY A 1 85 ? 51.426 3.519 28.103 1.00 27.64 285 GLY A N 1
ATOM 675 C CA . GLY A 1 85 ? 51.981 2.191 27.889 1.00 27.75 285 GLY A CA 1
ATOM 676 C C . GLY A 1 85 ? 51.132 1.047 28.397 1.00 27.90 285 GLY A C 1
ATOM 677 O O . GLY A 1 85 ? 51.569 -0.102 28.410 1.00 27.70 285 GLY A O 1
ATOM 678 N N . THR A 1 86 ? 49.913 1.354 28.828 1.00 28.18 286 THR A N 1
ATOM 679 C CA . THR A 1 86 ? 48.976 0.311 29.179 1.00 28.06 286 THR A CA 1
ATOM 680 C C . THR A 1 86 ? 48.786 -0.544 27.919 1.00 28.52 286 THR A C 1
ATOM 681 O O . THR A 1 86 ? 48.616 -0.009 26.812 1.00 28.91 286 THR A O 1
ATOM 685 N N . PRO A 1 87 ? 48.871 -1.874 28.073 1.00 28.53 287 PRO A N 1
ATOM 686 C CA . PRO A 1 87 ? 48.778 -2.764 26.917 1.00 28.63 287 PRO A CA 1
ATOM 687 C C . PRO A 1 87 ? 47.341 -2.891 26.444 1.00 28.79 287 PRO A C 1
ATOM 688 O O . PRO A 1 87 ? 46.412 -2.889 27.264 1.00 28.63 287 PRO A O 1
ATOM 692 N N . LEU A 1 88 ? 47.172 -3.001 25.128 1.00 28.98 288 LEU A N 1
ATOM 693 C CA . LEU A 1 88 ? 45.849 -3.035 24.511 1.00 29.25 288 LEU A CA 1
ATOM 694 C C . LEU A 1 88 ? 44.955 -4.074 25.166 1.00 29.58 288 LEU A C 1
ATOM 695 O O . LEU A 1 88 ? 43.756 -3.848 25.375 1.00 29.82 288 LEU A O 1
ATOM 700 N N . SER A 1 89 ? 45.562 -5.211 25.491 1.00 29.71 289 SER A N 1
ATOM 701 C CA . SER A 1 89 ? 44.876 -6.319 26.139 1.00 29.86 289 SER A CA 1
ATOM 702 C C . SER A 1 89 ? 44.212 -5.834 27.429 1.00 29.85 289 SER A C 1
ATOM 703 O O . SER A 1 89 ? 42.985 -5.956 27.588 1.00 30.02 289 SER A O 1
ATOM 706 N N . THR A 1 90 ? 45.026 -5.264 28.327 1.00 29.55 290 THR A N 1
ATOM 707 C CA . THR A 1 90 ? 44.550 -4.819 29.633 1.00 29.15 290 THR A CA 1
ATOM 708 C C . THR A 1 90 ? 43.497 -3.727 29.488 1.00 28.83 290 THR A C 1
ATOM 709 O O . THR A 1 90 ? 42.462 -3.766 30.167 1.00 29.26 290 THR A O 1
ATOM 713 N N . GLN A 1 91 ? 43.754 -2.761 28.604 1.00 27.94 291 GLN A N 1
ATOM 714 C CA . GLN A 1 91 ? 42.818 -1.656 28.408 1.00 26.96 291 GLN A CA 1
ATOM 715 C C . GLN A 1 91 ? 41.460 -2.152 27.918 1.00 26.27 291 GLN A C 1
ATOM 716 O O . GLN A 1 91 ? 40.432 -1.642 28.367 1.00 26.65 291 GLN A O 1
ATOM 722 N N . LEU A 1 92 ? 41.456 -3.155 27.036 1.00 25.19 292 LEU A N 1
ATOM 723 C CA . LEU A 1 92 ? 40.209 -3.732 26.538 1.00 24.14 292 LEU A CA 1
ATOM 724 C C . LEU A 1 92 ? 39.270 -4.089 27.693 1.00 23.62 292 LEU A C 1
ATOM 725 O O . LEU A 1 92 ? 38.086 -3.770 27.660 1.00 23.54 292 LEU A O 1
ATOM 730 N N . VAL A 1 93 ? 39.813 -4.724 28.725 1.00 23.01 293 VAL A N 1
ATOM 731 C CA . VAL A 1 93 ? 39.048 -5.047 29.923 1.00 22.47 293 VAL A CA 1
ATOM 732 C C . VAL A 1 93 ? 38.594 -3.796 30.684 1.00 22.19 293 VAL A C 1
ATOM 733 O O . VAL A 1 93 ? 37.401 -3.608 30.894 1.00 22.19 293 VAL A O 1
ATOM 737 N N . LYS A 1 94 ? 39.535 -2.941 31.088 1.00 21.86 294 LYS A N 1
ATOM 738 C CA . LYS A 1 94 ? 39.196 -1.738 31.849 1.00 21.58 294 LYS A CA 1
ATOM 739 C C . LYS A 1 94 ? 38.135 -0.877 31.138 1.00 21.60 294 LYS A C 1
ATOM 740 O O . LYS A 1 94 ? 37.422 -0.119 31.798 1.00 21.55 294 LYS A O 1
ATOM 742 N N . PHE A 1 95 ? 38.027 -1.016 29.808 1.00 21.62 295 PHE A N 1
ATOM 743 C CA . PHE A 1 95 ? 37.022 -0.296 29.002 1.00 21.68 295 PHE A CA 1
ATOM 744 C C . PHE A 1 95 ? 35.695 -1.038 28.952 1.00 22.24 295 PHE A C 1
ATOM 745 O O . PHE A 1 95 ? 34.633 -0.417 28.869 1.00 22.16 295 PHE A O 1
ATOM 753 N N . GLN A 1 96 ? 35.767 -2.370 28.952 1.00 22.98 296 GLN A N 1
ATOM 754 C CA . GLN A 1 96 ? 34.580 -3.219 29.016 1.00 23.58 296 GLN A CA 1
ATOM 755 C C . GLN A 1 96 ? 33.895 -2.993 30.361 1.00 24.30 296 GLN A C 1
ATOM 756 O O . GLN A 1 96 ? 32.708 -2.658 30.412 1.00 24.26 296 GLN A O 1
ATOM 758 N N . ARG A 1 97 ? 34.666 -3.143 31.444 1.00 25.53 297 ARG A N 1
ATOM 759 C CA . ARG A 1 97 ? 34.196 -2.823 32.791 1.00 26.70 297 ARG A CA 1
ATOM 760 C C . ARG A 1 97 ? 33.834 -1.341 32.932 1.00 27.71 297 ARG A C 1
ATOM 761 O O . ARG A 1 97 ? 32.876 -1.009 33.635 1.00 27.89 297 ARG A O 1
ATOM 763 N N . ASN A 1 98 ? 34.609 -0.465 32.269 1.00 29.00 298 ASN A N 1
ATOM 764 C CA . ASN A 1 98 ? 34.331 0.995 32.222 1.00 30.11 298 ASN A CA 1
ATOM 765 C C . ASN A 1 98 ? 33.029 1.391 31.497 1.00 30.66 298 ASN A C 1
ATOM 766 O O . ASN A 1 98 ? 32.391 2.390 31.864 1.00 31.41 298 ASN A O 1
ATOM 768 N N . LYS A 1 99 ? 32.644 0.627 30.467 1.00 30.78 299 LYS A N 1
ATOM 769 C CA . LYS A 1 99 ? 31.617 1.071 29.506 1.00 30.40 299 LYS A CA 1
ATOM 770 C C . LYS A 1 99 ? 31.914 2.490 28.949 1.00 30.07 299 LYS A C 1
ATOM 771 O O . 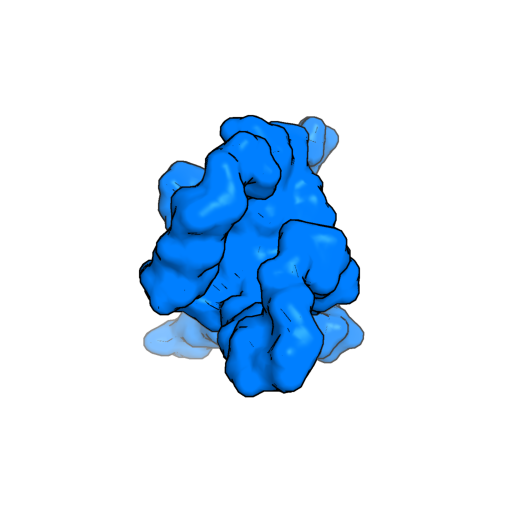LYS A 1 99 ? 31.177 2.970 28.083 1.00 30.88 299 LYS A O 1
ATOM 773 N N . LYS A 1 100 ? 32.998 3.135 29.424 1.00 28.99 300 LYS A N 1
ATOM 774 C CA . LYS A 1 100 ? 33.485 4.413 28.879 1.00 27.72 300 LYS A CA 1
ATOM 775 C C . LYS A 1 100 ? 34.020 4.097 27.490 1.00 27.40 300 LYS A C 1
ATOM 776 O O . LYS A 1 100 ? 34.273 2.924 27.192 1.00 27.62 300 LYS A O 1
ATOM 778 N N . LYS A 1 101 ? 34.185 5.108 26.637 1.00 26.21 301 LYS A N 1
ATOM 779 C CA . LYS A 1 101 ? 34.479 4.845 25.234 1.00 25.24 301 LYS A CA 1
ATOM 780 C C . LYS A 1 101 ? 35.687 5.612 24.732 1.00 25.05 301 LYS A C 1
ATOM 781 O O . LYS A 1 101 ? 36.152 5.403 23.607 1.00 25.22 301 LYS A O 1
ATOM 783 N N . VAL A 1 102 ? 36.194 6.507 25.577 1.00 24.32 302 VAL A N 1
ATOM 784 C CA . VAL A 1 102 ? 37.300 7.395 25.232 1.00 23.00 302 VAL A CA 1
ATOM 785 C C . VAL A 1 102 ? 38.159 7.694 26.461 1.00 22.46 302 VAL A C 1
ATOM 786 O O . VAL A 1 102 ? 37.661 7.856 27.578 1.00 22.11 302 VAL A O 1
ATOM 790 N N . GLY A 1 103 ? 39.465 7.757 26.248 1.00 21.94 303 GLY A N 1
ATOM 791 C CA . GLY A 1 103 ? 40.370 8.018 27.336 1.00 21.48 303 GLY A CA 1
ATOM 792 C C . GLY A 1 103 ? 41.468 8.934 26.883 1.00 21.06 303 GLY A C 1
ATOM 793 O O . GLY A 1 103 ? 41.807 8.980 25.699 1.00 20.94 303 GLY A O 1
ATOM 794 N N . LEU A 1 104 ? 42.004 9.682 27.834 1.00 20.85 304 LEU A N 1
ATOM 795 C CA . LEU A 1 104 ? 43.191 10.474 27.593 1.00 20.62 304 LEU A CA 1
ATOM 796 C C . LEU A 1 104 ? 44.356 9.713 28.170 1.00 20.82 304 LEU A C 1
ATOM 797 O O . LEU A 1 104 ? 44.320 9.309 29.350 1.00 20.85 304 LEU A O 1
ATOM 802 N N . VAL A 1 105 ? 45.365 9.484 27.320 1.00 21.30 305 VAL A N 1
ATOM 803 C CA . VAL A 1 105 ? 46.580 8.784 27.739 1.00 22.10 305 VAL A CA 1
ATOM 804 C C . VAL A 1 105 ? 47.517 9.732 28.451 1.00 22.65 305 VAL A C 1
ATOM 805 O O . VAL A 1 105 ? 47.865 10.791 27.940 1.00 22.42 305 VAL A O 1
ATOM 809 N N . VAL A 1 106 ? 47.932 9.320 29.638 1.00 23.83 306 VAL A N 1
ATOM 810 C CA . VAL A 1 106 ? 48.645 10.206 30.519 1.00 24.69 306 VAL A CA 1
ATOM 811 C C . VAL A 1 106 ? 49.919 9.608 31.121 1.00 25.17 306 VAL A C 1
ATOM 812 O O . VAL A 1 106 ? 50.012 8.424 31.437 1.00 25.36 306 VAL A O 1
ATOM 816 N N . ASP A 1 107 ? 50.894 10.490 31.234 1.00 26.01 307 ASP A N 1
ATOM 817 C CA . ASP A 1 107 ? 52.177 10.290 31.860 1.00 26.44 307 ASP A CA 1
ATOM 818 C C . ASP A 1 107 ? 52.067 9.965 33.319 1.00 26.62 307 ASP A C 1
ATOM 819 O O . ASP A 1 107 ? 50.996 10.094 33.903 1.00 26.74 307 ASP A O 1
ATOM 824 N N . GLU A 1 108 ? 53.197 9.634 33.938 1.00 26.99 308 GLU A N 1
ATOM 825 C CA . GLU A 1 108 ? 53.249 9.587 35.393 1.00 27.56 308 GLU A CA 1
ATOM 826 C C . GLU A 1 108 ? 53.476 10.984 35.940 1.00 27.43 308 GLU A C 1
ATOM 827 O O . GLU A 1 108 ? 53.463 11.192 37.149 1.00 27.62 308 GLU A O 1
ATOM 833 N N . TYR A 1 109 ? 53.680 11.950 35.056 1.00 27.19 309 TYR A N 1
ATOM 834 C CA . TYR A 1 109 ? 53.743 13.330 35.506 1.00 27.18 309 TYR A CA 1
ATOM 835 C C . TYR A 1 109 ? 52.426 14.056 35.306 1.00 26.63 309 TYR A C 1
ATOM 836 O O . TYR A 1 109 ? 52.296 15.235 35.642 1.00 26.16 309 TYR A O 1
ATOM 845 N N . GLY A 1 110 ? 51.440 13.326 34.797 1.00 26.18 310 GLY A N 1
ATOM 846 C CA . GLY A 1 110 ? 50.127 13.896 34.540 1.00 25.95 310 GLY A CA 1
ATOM 847 C C . GLY A 1 110 ? 50.101 14.536 33.175 1.00 25.95 310 GLY A C 1
ATOM 848 O O . GLY A 1 110 ? 49.227 15.333 32.872 1.00 25.72 310 GLY A O 1
ATOM 849 N N . ASP A 1 111 ? 51.053 14.148 32.336 1.00 26.06 311 ASP A N 1
ATOM 850 C CA . ASP A 1 111 ? 51.214 14.741 31.032 1.00 25.68 311 ASP A CA 1
ATOM 851 C C . ASP A 1 111 ? 50.519 13.942 29.924 1.00 25.31 311 ASP A C 1
ATOM 852 O O . ASP A 1 111 ? 50.916 12.796 29.601 1.00 25.32 311 ASP A O 1
ATOM 857 N N . ILE A 1 112 ? 49.505 14.567 29.323 1.00 24.28 312 ILE A N 1
ATOM 858 C CA . ILE A 1 112 ? 48.710 13.937 28.292 1.00 23.48 312 ILE A CA 1
ATOM 859 C C . ILE A 1 112 ? 49.558 13.656 27.081 1.00 23.68 312 ILE A C 1
ATOM 860 O O . ILE A 1 112 ? 50.195 14.567 26.552 1.00 23.85 312 ILE A O 1
ATOM 865 N N . GLN A 1 113 ? 49.572 12.383 26.669 1.00 23.72 313 GLN A N 1
ATOM 866 C CA . GLN A 1 113 ? 50.327 11.901 25.496 1.00 23.68 313 GLN A CA 1
ATOM 867 C C . GLN A 1 113 ? 49.431 11.755 24.265 1.00 24.09 313 GLN A C 1
ATOM 868 O O . GLN A 1 113 ? 49.877 11.967 23.125 1.00 23.91 313 GLN A O 1
ATOM 874 N N . GLY A 1 114 ? 48.180 11.351 24.491 1.00 24.06 314 GLY A N 1
ATOM 875 C CA . GLY A 1 114 ? 47.269 11.164 23.376 1.00 24.36 314 GLY A CA 1
ATOM 876 C C . GLY A 1 114 ? 45.849 10.797 23.742 1.00 24.79 314 GLY A C 1
ATOM 877 O O . GLY A 1 114 ? 45.445 10.830 24.916 1.00 24.92 314 GLY A O 1
ATOM 878 N N . LEU A 1 115 ? 45.088 10.436 22.718 1.00 24.75 315 LEU A N 1
ATOM 879 C CA . LEU A 1 115 ? 43.697 10.050 22.883 1.00 24.74 315 LEU A CA 1
ATOM 880 C C . LEU A 1 115 ? 43.542 8.606 22.388 1.00 24.86 315 LEU A C 1
ATOM 881 O O . LEU A 1 115 ? 44.078 8.239 21.340 1.00 24.98 315 LEU A O 1
ATOM 886 N N . VAL A 1 116 ? 42.807 7.790 23.139 1.00 24.66 316 VAL A N 1
ATOM 887 C CA . VAL A 1 116 ? 42.548 6.407 22.731 1.00 24.42 316 VAL A CA 1
ATOM 888 C C . VAL A 1 116 ? 41.057 6.057 22.876 1.00 24.45 316 VAL A C 1
ATOM 889 O O . VAL A 1 116 ? 40.358 6.631 23.726 1.00 24.49 316 VAL A O 1
ATOM 893 N N . THR A 1 117 ? 40.569 5.155 22.026 1.00 24.12 317 THR A N 1
ATOM 894 C CA . THR A 1 117 ? 39.166 4.764 22.069 1.00 24.77 317 THR A CA 1
ATOM 895 C C . THR A 1 117 ? 39.027 3.258 21.917 1.00 25.02 317 THR A C 1
ATOM 896 O O . THR A 1 117 ? 39.869 2.611 21.285 1.00 24.97 317 THR A O 1
ATOM 900 N N . VAL A 1 118 ? 37.941 2.707 22.462 1.00 24.83 318 VAL A N 1
ATOM 901 C CA . VAL A 1 118 ? 37.679 1.282 22.320 1.00 24.80 318 VAL A CA 1
ATOM 902 C C . VAL A 1 118 ? 37.546 0.894 20.860 1.00 25.03 318 VAL A C 1
ATOM 903 O O . VAL A 1 118 ? 38.108 -0.122 20.454 1.00 25.16 318 VAL A O 1
ATOM 907 N N . GLU A 1 119 ? 36.805 1.682 20.073 1.00 25.25 319 GLU A N 1
ATOM 908 C CA . GLU A 1 119 ? 36.761 1.453 18.639 1.00 25.87 319 GLU A CA 1
ATOM 909 C C . GLU A 1 119 ? 38.203 1.187 18.199 1.00 26.67 319 GLU A C 1
ATOM 910 O O . GLU A 1 119 ? 38.490 0.147 17.599 1.00 26.59 319 GLU A O 1
ATOM 912 N N . ASP A 1 120 ? 39.113 2.089 18.565 1.00 27.50 320 ASP A N 1
ATOM 913 C CA . ASP A 1 120 ? 40.522 1.978 18.170 1.00 28.49 320 ASP A CA 1
ATOM 914 C C . ASP A 1 120 ? 41.210 0.697 18.624 1.00 28.80 320 ASP A C 1
ATOM 915 O O . ASP A 1 120 ? 41.939 0.076 17.842 1.00 28.93 320 ASP A O 1
ATOM 920 N N . ILE A 1 121 ? 40.999 0.316 19.880 1.00 29.05 321 ILE A N 1
ATOM 921 C CA . ILE A 1 121 ? 41.659 -0.865 20.426 1.00 29.36 321 ILE A CA 1
ATOM 922 C C . ILE A 1 121 ? 41.222 -2.163 19.713 1.00 29.85 321 ILE A C 1
ATOM 923 O O . ILE A 1 121 ? 42.069 -2.951 19.240 1.00 30.25 321 ILE A O 1
ATOM 928 N N . LEU A 1 122 ? 39.906 -2.350 19.607 1.00 30.10 322 LEU A N 1
ATOM 929 C CA . LEU A 1 122 ? 39.321 -3.522 18.959 1.00 30.14 322 LEU A CA 1
ATOM 930 C C . LEU A 1 122 ? 39.808 -3.651 17.533 1.00 30.53 322 LEU A C 1
ATOM 931 O O . LEU A 1 122 ? 40.355 -4.688 17.161 1.00 31.20 322 LEU A O 1
ATOM 936 N N . GLU A 1 123 ? 39.648 -2.587 1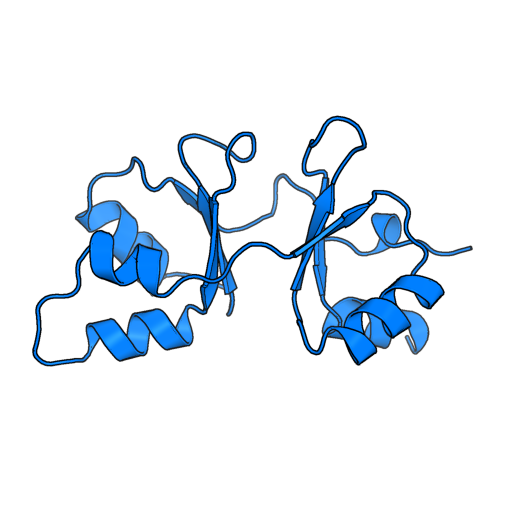6.754 1.00 30.78 323 GLU A N 1
ATOM 937 C CA . GLU A 1 123 ? 40.016 -2.605 15.344 1.00 31.63 323 GLU A CA 1
ATOM 938 C C . GLU A 1 123 ? 41.470 -2.979 15.157 1.00 31.67 323 GLU A C 1
ATOM 939 O O . GLU A 1 123 ? 41.846 -3.557 14.141 1.00 31.73 323 GLU A O 1
ATOM 945 N N . GLU A 1 124 ? 42.282 -2.646 16.150 1.00 31.90 324 GLU A N 1
ATOM 946 C CA . GLU A 1 124 ? 43.685 -2.953 16.083 1.00 32.15 324 GLU A CA 1
ATOM 947 C C . GLU A 1 124 ? 43.856 -4.433 16.368 1.00 32.09 324 GLU A C 1
ATOM 948 O O . GLU A 1 124 ? 44.410 -5.172 15.538 1.00 32.17 324 GLU A O 1
ATOM 954 N N . ILE A 1 125 ? 43.364 -4.867 17.525 1.00 31.69 325 ILE A N 1
ATOM 955 C CA . ILE A 1 125 ? 43.432 -6.277 17.885 1.00 31.39 325 ILE A CA 1
ATOM 956 C C . ILE A 1 125 ? 43.044 -7.188 16.698 1.00 31.80 325 ILE A C 1
ATOM 957 O O . ILE A 1 125 ? 43.849 -8.015 16.260 1.00 32.22 325 ILE A O 1
ATOM 962 N N . VAL A 1 126 ? 41.850 -6.994 16.144 1.00 31.74 326 VAL A N 1
ATOM 963 C CA . VAL A 1 126 ? 41.406 -7.784 14.998 1.00 31.66 326 VAL A CA 1
ATOM 964 C C . VAL A 1 126 ? 42.140 -7.477 13.686 1.00 31.44 326 VAL A C 1
ATOM 965 O O . VAL A 1 126 ? 42.408 -8.380 12.913 1.00 31.52 326 VAL A O 1
ATOM 969 N N . GLY A 1 127 ? 42.447 -6.209 13.434 1.00 31.28 327 GLY A N 1
ATOM 970 C CA . GLY A 1 127 ? 43.036 -5.809 12.160 1.00 31.23 327 GLY A CA 1
ATOM 971 C C . GLY A 1 127 ? 42.026 -5.876 11.029 1.00 31.16 327 GLY A C 1
ATOM 972 O O . GLY A 1 127 ? 42.296 -5.421 9.914 1.00 31.11 327 GLY A O 1
#

B-factor: mean 29.31, std 7.39, range [13.85, 74.98]